Protein AF-A0AAD4DWZ6-F1 (afdb_monomer)

Structure (mmCIF, N/CA/C/O backbone):
data_AF-A0AAD4DWZ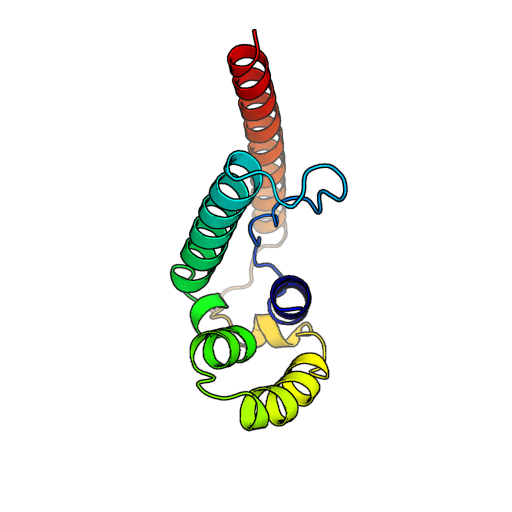6-F1
#
_entry.id   AF-A0AAD4DWZ6-F1
#
loop_
_atom_site.group_PDB
_atom_site.id
_atom_site.type_symbol
_atom_site.label_atom_id
_atom_site.label_alt_id
_atom_site.label_comp_id
_atom_site.label_asym_id
_atom_site.label_entity_id
_atom_site.label_seq_id
_atom_site.pdbx_PDB_ins_code
_atom_site.Cartn_x
_atom_site.Cartn_y
_atom_site.Cartn_z
_atom_site.occupancy
_atom_site.B_iso_or_equiv
_atom_site.auth_seq_id
_atom_site.auth_comp_id
_atom_site.auth_asym_id
_atom_site.auth_atom_id
_atom_site.pdbx_PDB_model_num
ATOM 1 N N . MET A 1 1 ? 2.838 2.661 11.974 1.00 81.06 1 MET A N 1
ATOM 2 C CA . MET A 1 1 ? 3.661 1.439 12.062 1.00 81.06 1 MET A CA 1
ATOM 3 C C . MET A 1 1 ? 3.597 0.730 10.720 1.00 81.06 1 MET A C 1
ATOM 5 O O . MET A 1 1 ? 4.400 1.101 9.884 1.00 81.06 1 MET A O 1
ATOM 9 N N . LEU A 1 2 ? 2.582 -0.104 10.443 1.00 87.50 2 LEU A N 1
ATOM 10 C CA . LEU A 1 2 ? 2.469 -0.851 9.177 1.00 87.50 2 LEU A CA 1
ATOM 11 C C . LEU A 1 2 ? 2.640 0.013 7.914 1.00 87.50 2 LEU A C 1
ATOM 13 O O . LEU A 1 2 ? 3.499 -0.283 7.097 1.00 87.50 2 LEU A O 1
ATOM 17 N N . HIS A 1 3 ? 1.870 1.101 7.778 1.00 89.50 3 HIS A N 1
ATOM 18 C CA . HIS A 1 3 ? 1.975 1.995 6.615 1.00 89.50 3 HIS A CA 1
ATOM 19 C C . HIS A 1 3 ? 3.390 2.549 6.432 1.00 89.50 3 HIS A C 1
ATOM 21 O O . HIS A 1 3 ? 3.949 2.455 5.352 1.00 89.50 3 HIS A O 1
ATOM 27 N N . THR A 1 4 ? 3.985 3.103 7.490 1.00 88.12 4 THR A N 1
ATOM 28 C CA . THR A 1 4 ? 5.339 3.674 7.448 1.00 88.12 4 THR A CA 1
ATOM 29 C C . THR A 1 4 ? 6.376 2.639 7.019 1.00 88.12 4 THR A C 1
ATOM 31 O O . THR A 1 4 ? 7.217 2.935 6.179 1.00 88.12 4 THR A O 1
ATOM 34 N N . SER A 1 5 ? 6.302 1.423 7.561 1.00 88.00 5 SER A N 1
ATOM 35 C CA . SER A 1 5 ? 7.210 0.335 7.192 1.00 88.00 5 SER A CA 1
ATOM 36 C C . SER A 1 5 ? 7.018 -0.102 5.749 1.00 88.00 5 SER A C 1
ATOM 38 O O . SER A 1 5 ? 7.993 -0.251 5.028 1.00 88.00 5 SER A O 1
ATOM 40 N N . LEU A 1 6 ? 5.770 -0.235 5.297 1.00 89.12 6 LEU A N 1
ATOM 41 C CA . LEU A 1 6 ? 5.471 -0.560 3.906 1.00 89.12 6 LEU A CA 1
ATOM 42 C C . LEU A 1 6 ? 6.008 0.497 2.940 1.00 89.12 6 LEU A C 1
ATOM 44 O O . LEU A 1 6 ? 6.611 0.135 1.937 1.00 89.12 6 LEU A O 1
ATOM 48 N N . THR A 1 7 ? 5.853 1.785 3.258 1.00 88.75 7 THR A N 1
ATOM 49 C CA . THR A 1 7 ? 6.415 2.875 2.445 1.00 88.75 7 THR A CA 1
ATOM 50 C C . THR A 1 7 ? 7.940 2.780 2.335 1.00 88.75 7 THR A C 1
ATOM 52 O O . THR A 1 7 ? 8.486 3.075 1.279 1.00 88.75 7 THR A O 1
ATOM 55 N N . ARG A 1 8 ? 8.629 2.347 3.399 1.00 87.44 8 ARG A N 1
ATOM 56 C CA . ARG A 1 8 ? 10.095 2.187 3.417 1.00 87.44 8 ARG A CA 1
ATOM 57 C C . ARG A 1 8 ? 10.572 0.932 2.683 1.00 87.44 8 ARG A C 1
ATOM 59 O O . ARG A 1 8 ? 11.617 0.955 2.042 1.00 87.44 8 ARG A O 1
ATOM 66 N N . CYS A 1 9 ? 9.832 -0.169 2.791 1.00 85.69 9 CYS A N 1
ATOM 67 C CA . CYS A 1 9 ? 10.240 -1.468 2.250 1.00 85.69 9 CYS A CA 1
ATOM 68 C C . CYS A 1 9 ? 9.811 -1.700 0.794 1.00 85.69 9 CYS A C 1
ATOM 70 O O . CYS A 1 9 ? 10.281 -2.652 0.180 1.00 85.69 9 CYS A O 1
ATOM 72 N N . LEU A 1 10 ? 8.906 -0.885 0.248 1.00 86.44 10 LEU A N 1
ATOM 73 C CA . LEU A 1 10 ? 8.338 -1.082 -1.087 1.00 86.44 10 LEU A CA 1
ATOM 74 C C . LEU A 1 10 ? 8.385 0.213 -1.919 1.00 86.44 10 LEU A C 1
ATOM 76 O O . LEU A 1 10 ? 7.335 0.800 -2.212 1.00 86.44 10 LEU A O 1
ATOM 80 N N . PRO A 1 11 ? 9.585 0.689 -2.298 1.00 83.44 11 PRO A N 1
ATOM 81 C CA . PRO A 1 11 ? 9.725 1.883 -3.118 1.00 83.44 11 PRO A CA 1
ATOM 82 C C . PRO A 1 11 ? 9.030 1.686 -4.471 1.00 83.44 11 PRO A C 1
ATOM 84 O O . PRO A 1 11 ? 9.123 0.633 -5.099 1.00 83.44 11 PRO A O 1
ATOM 87 N N . GLY A 1 12 ? 8.305 2.711 -4.918 1.00 82.75 12 GLY A N 1
ATOM 88 C CA . GLY A 1 12 ? 7.559 2.682 -6.182 1.00 82.75 12 GLY A CA 1
ATOM 89 C C . GLY A 1 12 ? 6.151 2.079 -6.103 1.00 82.75 12 GLY A C 1
ATOM 90 O O . GLY A 1 12 ? 5.411 2.171 -7.079 1.00 82.75 12 GLY A O 1
ATOM 91 N N . ILE A 1 13 ? 5.730 1.526 -4.958 1.00 86.69 13 ILE A N 1
ATOM 92 C CA . ILE A 1 13 ? 4.335 1.106 -4.751 1.00 86.69 13 ILE A CA 1
ATOM 93 C C . ILE A 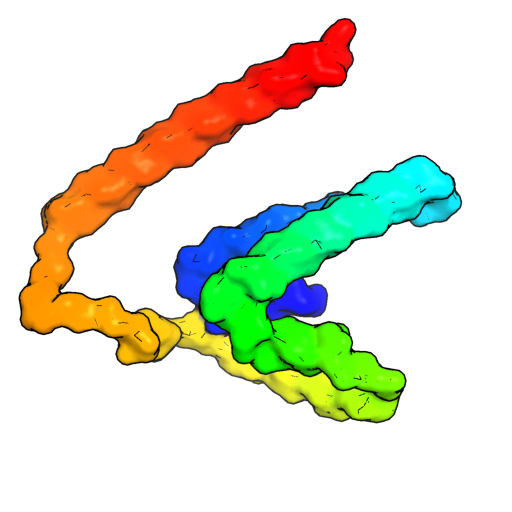1 13 ? 3.525 2.263 -4.161 1.00 86.69 13 ILE A C 1
ATOM 95 O O . ILE A 1 13 ? 3.785 2.731 -3.052 1.00 86.69 13 ILE A O 1
ATOM 99 N N . ALA A 1 14 ? 2.490 2.697 -4.883 1.00 87.31 14 ALA A N 1
ATOM 100 C CA . ALA A 1 14 ? 1.538 3.688 -4.392 1.00 87.31 14 ALA A CA 1
ATOM 101 C C . ALA A 1 14 ? 0.585 3.057 -3.361 1.00 87.31 14 ALA A C 1
ATOM 103 O O . ALA A 1 14 ? -0.356 2.341 -3.712 1.00 87.31 14 ALA A O 1
ATOM 104 N N . LEU A 1 15 ? 0.828 3.318 -2.075 1.00 88.06 15 LEU A N 1
ATOM 105 C CA . LEU A 1 15 ? -0.048 2.865 -0.993 1.00 88.06 15 LEU A CA 1
ATOM 106 C C . LEU A 1 15 ? -1.271 3.788 -0.844 1.00 88.06 15 LEU A C 1
ATOM 108 O O . LEU A 1 15 ? -1.142 5.007 -0.979 1.00 88.06 15 LEU A O 1
ATOM 112 N N . PRO A 1 16 ? -2.459 3.239 -0.531 1.00 88.00 16 PRO A N 1
ATOM 113 C CA . PRO A 1 16 ? -3.631 4.055 -0.232 1.00 88.00 16 PRO A CA 1
ATOM 114 C C . PRO A 1 16 ? -3.408 4.900 1.035 1.00 88.00 16 PRO A C 1
ATOM 116 O O . PRO A 1 16 ? -2.755 4.436 1.971 1.00 88.00 16 PRO A O 1
ATOM 119 N N . PRO A 1 17 ? -3.977 6.114 1.121 1.00 86.19 17 PRO A N 1
ATOM 120 C CA . PRO A 1 17 ? -3.825 6.956 2.301 1.00 86.19 17 PRO A CA 1
ATOM 121 C C . PRO A 1 17 ? -4.533 6.342 3.514 1.00 86.19 17 PRO A C 1
ATOM 123 O O . PRO A 1 17 ? -5.632 5.790 3.407 1.00 86.19 17 PRO A O 1
ATOM 126 N N . LEU A 1 18 ? -3.921 6.470 4.692 1.00 86.19 18 LEU A N 1
ATOM 127 C CA . LEU A 1 18 ? -4.579 6.112 5.946 1.00 86.19 18 LEU A CA 1
ATOM 128 C C . LEU A 1 18 ? -5.663 7.139 6.312 1.00 86.19 18 LEU A C 1
ATOM 130 O O . LEU A 1 18 ? -5.478 8.332 6.070 1.00 86.19 18 LEU A O 1
ATOM 134 N N . PRO A 1 19 ? -6.769 6.710 6.951 1.00 82.88 19 PRO A N 1
ATOM 135 C CA . PRO A 1 19 ? -7.754 7.637 7.492 1.00 82.88 19 PRO A CA 1
ATOM 136 C C . PRO A 1 19 ? -7.125 8.561 8.542 1.00 82.88 19 PRO A C 1
ATOM 138 O O . PRO A 1 19 ? -6.265 8.141 9.324 1.00 82.88 19 PRO A O 1
ATOM 141 N N . GLU A 1 20 ? -7.585 9.811 8.573 1.00 78.75 20 GLU A N 1
ATOM 142 C CA . GLU A 1 20 ? -7.061 10.839 9.468 1.00 78.75 20 GLU A CA 1
ATOM 143 C C . GLU A 1 20 ? -7.205 10.481 10.951 1.00 78.75 20 GLU A C 1
ATOM 145 O O . GLU A 1 20 ? -8.124 9.781 11.393 1.00 78.75 20 GLU A O 1
ATOM 150 N N . LYS A 1 21 ? -6.266 10.998 11.747 1.00 79.56 21 LYS A N 1
ATOM 151 C CA . LYS A 1 21 ? -6.338 10.925 13.204 1.00 79.56 21 LYS A CA 1
ATOM 152 C C . LYS A 1 21 ? -7.273 12.022 13.699 1.00 79.56 21 LYS A C 1
ATOM 154 O O . LYS A 1 21 ? -6.895 13.187 13.720 1.00 79.56 21 LYS A O 1
ATOM 159 N N . GLN A 1 22 ? -8.458 11.639 14.157 1.00 77.81 22 GLN A N 1
ATOM 160 C CA . GLN A 1 22 ? -9.384 12.560 14.807 1.00 77.81 22 GLN A CA 1
ATOM 161 C C . GLN A 1 22 ? -9.274 12.443 16.332 1.00 77.81 22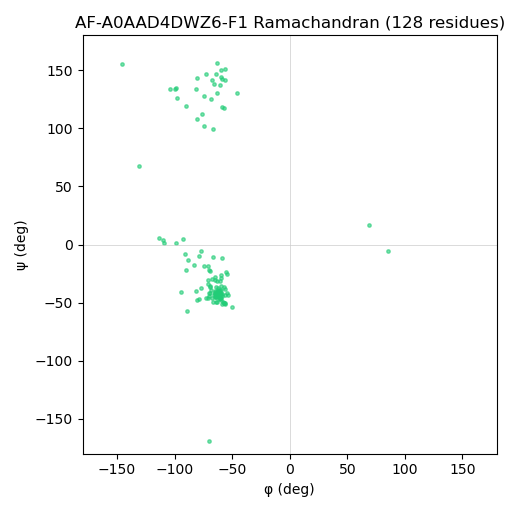 GLN A C 1
ATOM 163 O O . GLN A 1 22 ? -9.370 11.347 16.888 1.00 77.81 22 GLN A O 1
ATOM 168 N N . TYR A 1 23 ? -9.052 13.574 17.007 1.00 72.25 23 TYR A N 1
ATOM 169 C CA . TYR A 1 23 ? -8.913 13.631 18.468 1.00 72.25 23 TYR A CA 1
ATOM 170 C C . TYR A 1 23 ? -10.238 13.963 19.168 1.00 72.25 23 TYR A C 1
ATOM 172 O O . TYR A 1 23 ? -10.572 13.338 20.174 1.00 72.25 23 TYR A O 1
ATOM 180 N N . ALA A 1 24 ? -11.023 14.888 18.611 1.00 75.62 24 ALA A N 1
ATOM 181 C CA . ALA A 1 24 ? -12.358 15.228 19.100 1.00 75.62 24 ALA A CA 1
ATOM 182 C C . ALA A 1 24 ? -13.406 14.223 18.589 1.00 75.62 24 ALA A C 1
ATOM 184 O O . ALA A 1 24 ? -13.413 13.883 17.409 1.00 75.62 24 ALA A O 1
ATOM 185 N N . GLY A 1 25 ? -14.292 13.731 19.461 1.00 78.19 25 GLY A N 1
ATOM 186 C CA . GLY A 1 25 ? -15.346 12.784 19.063 1.00 78.19 25 GLY A CA 1
ATOM 187 C C . GLY A 1 25 ? -14.846 11.388 18.663 1.00 78.19 25 GLY A C 1
ATOM 188 O O . GLY A 1 25 ? -15.598 10.626 18.074 1.00 78.19 25 GLY A O 1
ATOM 189 N N . ARG A 1 26 ? -13.604 11.012 19.012 1.00 81.56 26 ARG A N 1
ATOM 190 C CA . ARG A 1 26 ? -12.963 9.733 18.620 1.00 81.56 26 ARG A CA 1
ATOM 191 C C . ARG A 1 26 ? -13.691 8.453 19.062 1.00 81.56 26 ARG A C 1
ATOM 193 O O . ARG A 1 26 ? -13.302 7.365 18.650 1.00 81.56 26 ARG A O 1
ATOM 200 N N . PHE A 1 27 ? -14.680 8.591 19.941 1.00 85.50 27 PHE A N 1
ATOM 201 C CA . PHE A 1 27 ? -15.502 7.506 20.471 1.00 85.50 27 PHE A CA 1
ATOM 202 C C . PHE A 1 27 ? -16.946 7.547 19.954 1.00 85.50 27 PHE A C 1
ATOM 204 O O . PHE A 1 27 ? -17.757 6.744 20.405 1.00 85.50 27 PHE A O 1
ATOM 211 N N . SER A 1 28 ? -17.300 8.468 19.046 1.00 90.12 28 SER A N 1
ATOM 212 C CA . SER A 1 28 ? -18.624 8.426 18.425 1.00 90.12 28 SER A CA 1
ATOM 213 C C . SER A 1 28 ? -18.742 7.172 17.559 1.00 90.12 28 SER A C 1
ATOM 215 O O . SER A 1 28 ? -17.796 6.801 16.858 1.00 90.12 28 SER A O 1
ATOM 217 N N . ALA A 1 29 ? -19.899 6.511 17.623 1.00 89.56 29 ALA A N 1
ATOM 218 C CA . ALA A 1 29 ? -20.145 5.283 16.871 1.00 89.56 29 ALA A CA 1
ATOM 219 C C . ALA A 1 29 ? -19.926 5.501 15.364 1.00 89.56 29 ALA A C 1
ATOM 221 O O . ALA A 1 29 ? -19.217 4.722 14.731 1.00 89.56 29 ALA A O 1
ATOM 222 N N . ASP A 1 30 ? -20.420 6.622 14.832 1.00 88.38 30 ASP A N 1
ATOM 223 C CA . ASP A 1 30 ? -20.268 6.988 13.421 1.00 88.38 30 ASP A CA 1
ATOM 224 C C . ASP A 1 30 ? -18.799 7.137 13.010 1.00 88.38 30 ASP A C 1
ATOM 226 O O . ASP A 1 30 ? -18.390 6.655 11.954 1.00 88.38 30 ASP A O 1
ATOM 230 N N . PHE A 1 31 ? -17.972 7.765 13.855 1.00 88.25 31 PHE A N 1
ATOM 231 C CA . PHE A 1 31 ? -16.545 7.910 13.572 1.00 88.25 31 PHE A CA 1
ATOM 232 C C . PHE A 1 31 ? -15.830 6.561 13.607 1.00 88.25 31 PHE A C 1
ATOM 234 O O . PHE A 1 31 ? -15.028 6.261 12.718 1.00 88.25 31 PHE A O 1
ATOM 241 N N . VAL A 1 32 ? -16.099 5.754 14.636 1.00 90.31 32 VAL A N 1
ATOM 242 C CA . VAL A 1 32 ? -15.476 4.437 14.799 1.00 90.31 32 VAL A CA 1
ATOM 243 C C . VAL A 1 32 ? -15.819 3.544 13.610 1.00 90.31 32 VAL A C 1
ATOM 245 O O . VAL A 1 32 ? -14.909 2.951 13.030 1.00 90.31 32 VAL A O 1
ATOM 248 N N . GLU A 1 33 ? -17.083 3.510 13.190 1.00 92.19 33 GLU A N 1
ATOM 249 C CA . GLU A 1 33 ? -17.530 2.676 12.075 1.00 92.19 33 GLU A CA 1
ATOM 250 C C . GLU A 1 33 ? -16.996 3.178 10.726 1.00 92.19 33 GLU A C 1
ATOM 252 O O . GLU A 1 33 ? -16.435 2.401 9.948 1.00 92.19 33 GLU A O 1
ATOM 257 N N . ALA A 1 34 ? -17.034 4.491 10.472 1.00 89.69 34 ALA A N 1
ATOM 258 C CA . ALA A 1 34 ? -16.438 5.069 9.267 1.00 89.69 34 ALA A CA 1
ATOM 259 C C . ALA A 1 34 ? -14.926 4.796 9.190 1.00 89.69 34 ALA A C 1
ATOM 261 O O . ALA A 1 34 ? -14.379 4.507 8.119 1.00 89.69 34 ALA A O 1
ATOM 262 N N . ARG A 1 35 ? -14.225 4.863 10.329 1.00 91.38 35 ARG A N 1
ATOM 263 C CA . ARG A 1 35 ? -12.797 4.546 10.407 1.00 91.38 35 ARG A CA 1
ATOM 264 C C . ARG A 1 35 ? -12.539 3.058 10.196 1.00 91.38 35 ARG A C 1
ATOM 266 O O . ARG A 1 35 ? -11.600 2.730 9.472 1.00 91.38 35 ARG A O 1
ATOM 273 N N . ARG A 1 36 ? -13.360 2.174 10.771 1.00 93.19 36 ARG A N 1
ATOM 274 C CA . ARG A 1 36 ? -13.290 0.720 10.570 1.00 93.19 36 ARG A CA 1
ATOM 275 C C . ARG A 1 36 ? -13.405 0.378 9.085 1.00 93.19 36 ARG A C 1
ATOM 277 O O . ARG A 1 36 ? -12.510 -0.279 8.562 1.00 93.19 36 ARG A O 1
ATOM 284 N N . GLY A 1 37 ? -14.413 0.909 8.390 1.00 93.06 37 GLY A N 1
ATOM 285 C CA . GLY A 1 37 ? -14.603 0.678 6.953 1.00 93.06 37 GLY A CA 1
ATOM 286 C C . GLY A 1 37 ? -13.441 1.193 6.091 1.00 93.06 37 GLY A C 1
ATOM 287 O O . GLY A 1 37 ? -12.986 0.511 5.172 1.00 93.06 37 GLY A O 1
ATOM 288 N N . LYS A 1 38 ? -12.882 2.370 6.412 1.00 92.06 38 LYS A N 1
ATOM 289 C CA . LYS A 1 38 ? -11.686 2.893 5.720 1.00 92.06 38 LYS A CA 1
ATOM 290 C C . LYS A 1 38 ? -10.451 2.015 5.954 1.00 92.06 38 LYS A C 1
ATOM 292 O O . LYS A 1 38 ? -9.691 1.781 5.016 1.00 92.06 38 LYS A O 1
ATOM 297 N N . LEU A 1 39 ? -10.247 1.523 7.179 1.00 93.25 39 LEU A N 1
ATOM 298 C CA . LEU A 1 39 ? -9.139 0.619 7.513 1.00 93.25 39 LEU A CA 1
ATOM 299 C C . LEU A 1 39 ? -9.297 -0.756 6.854 1.00 93.25 39 LEU A C 1
ATOM 301 O O . LEU A 1 39 ? -8.319 -1.304 6.353 1.00 93.25 39 LEU A O 1
ATOM 305 N N . GLU A 1 40 ? -10.519 -1.282 6.799 1.00 94.12 40 GLU A N 1
ATOM 306 C CA . GLU A 1 40 ? -10.840 -2.523 6.093 1.00 94.12 40 GLU A CA 1
ATOM 307 C C . GLU A 1 40 ? -10.506 -2.401 4.603 1.00 94.12 40 GLU A C 1
ATOM 309 O O . GLU A 1 40 ? -9.783 -3.234 4.055 1.00 94.12 40 GLU A O 1
ATOM 314 N N . ARG A 1 41 ? -10.925 -1.303 3.960 1.00 93.19 41 ARG A N 1
ATOM 315 C CA . ARG A 1 41 ? -10.564 -1.016 2.566 1.00 93.19 41 ARG A CA 1
ATOM 316 C C . ARG A 1 41 ? -9.051 -0.884 2.377 1.00 93.19 41 ARG A C 1
ATOM 318 O O . ARG A 1 41 ? -8.521 -1.403 1.400 1.00 93.19 41 ARG A O 1
ATOM 325 N N . TYR A 1 42 ? -8.359 -0.215 3.299 1.00 94.06 42 TYR A N 1
ATOM 326 C CA . TYR A 1 42 ? -6.902 -0.057 3.268 1.00 94.06 42 TYR A CA 1
ATOM 327 C C . TYR A 1 42 ? -6.179 -1.413 3.289 1.00 94.06 42 TYR A C 1
ATOM 329 O O . TYR A 1 42 ? -5.364 -1.686 2.406 1.00 94.06 42 TYR A O 1
ATOM 337 N N . ILE A 1 43 ? -6.515 -2.289 4.244 1.00 94.06 43 ILE A N 1
ATOM 338 C CA . ILE A 1 43 ? -5.948 -3.643 4.312 1.00 94.06 43 ILE A CA 1
ATOM 339 C C . ILE A 1 43 ? -6.333 -4.448 3.068 1.00 94.06 43 ILE A C 1
ATOM 341 O O . ILE A 1 43 ? -5.468 -5.086 2.473 1.00 94.06 43 ILE A O 1
ATOM 345 N N . GLY A 1 44 ? -7.587 -4.349 2.617 1.00 94.56 44 GLY A N 1
ATOM 346 C CA . GLY A 1 44 ? -8.074 -4.984 1.392 1.00 94.56 44 GLY A CA 1
ATOM 347 C C . GLY A 1 44 ? -7.250 -4.623 0.151 1.00 94.56 44 GLY A C 1
ATOM 348 O O . GLY A 1 44 ? -6.928 -5.500 -0.650 1.00 94.56 44 GLY A O 1
ATOM 349 N N . CYS A 1 45 ? -6.853 -3.357 0.002 1.00 93.88 45 CYS A N 1
ATOM 350 C CA . CYS A 1 45 ? -5.959 -2.922 -1.073 1.00 93.88 45 CYS A CA 1
ATOM 351 C C . CYS A 1 45 ? -4.560 -3.548 -0.956 1.00 93.88 45 CYS A C 1
ATOM 353 O O . CYS A 1 45 ? -4.013 -3.997 -1.961 1.00 93.88 45 CYS A O 1
ATOM 355 N N . ILE A 1 46 ? -3.991 -3.613 0.254 1.00 94.25 46 ILE A N 1
ATOM 356 C CA . ILE A 1 46 ? -2.651 -4.181 0.480 1.00 94.25 46 ILE A CA 1
ATOM 357 C C . ILE A 1 46 ? -2.620 -5.671 0.147 1.00 94.25 46 ILE A C 1
ATOM 359 O O . ILE A 1 46 ? -1.751 -6.110 -0.602 1.00 94.25 46 ILE A O 1
ATOM 363 N N . VAL A 1 47 ? -3.569 -6.452 0.668 1.00 94.88 47 VAL A N 1
ATOM 364 C CA . VAL A 1 47 ? -3.564 -7.917 0.499 1.00 94.88 47 VAL A CA 1
ATOM 365 C C . VAL A 1 47 ? -3.875 -8.355 -0.935 1.00 94.88 47 VAL A C 1
ATOM 367 O O . VAL A 1 47 ? -3.504 -9.454 -1.341 1.00 94.88 47 VAL A O 1
ATOM 370 N N . ARG A 1 48 ? -4.530 -7.496 -1.727 1.00 94.50 48 ARG A N 1
ATOM 371 C CA . ARG A 1 48 ? -4.778 -7.721 -3.160 1.00 94.50 48 ARG A CA 1
ATOM 372 C C . ARG A 1 48 ? -3.593 -7.335 -4.046 1.00 94.50 48 ARG A C 1
ATOM 374 O O . ARG A 1 48 ? -3.543 -7.764 -5.195 1.00 94.50 48 ARG A O 1
ATOM 381 N N . HIS A 1 49 ? -2.652 -6.539 -3.543 1.00 93.69 49 HIS A N 1
ATOM 382 C CA . HIS A 1 49 ? -1.496 -6.109 -4.318 1.00 93.69 49 HIS A CA 1
ATOM 383 C C . HIS A 1 49 ? -0.487 -7.266 -4.465 1.00 93.69 49 HIS A C 1
ATOM 385 O O . HIS A 1 49 ? -0.058 -7.819 -3.452 1.00 93.69 49 HIS A O 1
ATOM 391 N N . PRO A 1 50 ? -0.032 -7.613 -5.687 1.00 91.06 50 PRO A N 1
ATOM 392 C CA . PRO A 1 50 ? 0.774 -8.813 -5.936 1.00 91.06 50 PRO A CA 1
ATOM 393 C C . PRO A 1 50 ? 2.132 -8.811 -5.226 1.00 91.06 50 PRO A C 1
ATOM 395 O O . PRO A 1 50 ? 2.595 -9.870 -4.830 1.00 91.06 50 PRO A O 1
ATOM 398 N N . VAL A 1 51 ? 2.747 -7.640 -5.030 1.00 89.75 51 VAL A N 1
ATOM 399 C CA . VAL A 1 51 ? 4.013 -7.498 -4.282 1.00 89.75 51 VAL A CA 1
ATOM 400 C C . VAL A 1 51 ? 3.778 -7.273 -2.780 1.00 89.75 51 VAL A C 1
ATOM 402 O O . VAL A 1 51 ? 4.234 -8.065 -1.962 1.00 89.75 51 VAL A O 1
ATOM 405 N N . ALA A 1 52 ? 3.024 -6.231 -2.396 1.00 91.69 52 ALA A N 1
ATOM 406 C CA . ALA A 1 52 ? 2.852 -5.852 -0.990 1.00 91.69 52 ALA A CA 1
ATOM 407 C C . ALA A 1 52 ? 2.235 -6.941 -0.093 1.00 91.69 52 ALA A C 1
ATOM 409 O O . ALA A 1 52 ? 2.565 -6.992 1.090 1.00 91.69 52 ALA A O 1
ATOM 410 N N . ARG A 1 53 ? 1.397 -7.841 -0.631 1.00 93.06 53 ARG A N 1
ATOM 411 C CA . ARG A 1 53 ? 0.812 -8.957 0.136 1.00 93.06 53 ARG A CA 1
ATOM 412 C C . ARG A 1 53 ? 1.846 -9.907 0.750 1.00 93.06 53 ARG A C 1
ATOM 414 O O . ARG A 1 53 ? 1.532 -10.572 1.729 1.00 93.06 53 ARG A O 1
ATOM 421 N N . TYR A 1 54 ? 3.038 -9.996 0.158 1.00 90.94 54 TYR A N 1
ATOM 422 C CA . TYR A 1 54 ? 4.111 -10.888 0.604 1.00 90.94 54 TYR A CA 1
ATOM 423 C C . TYR A 1 54 ? 5.156 -10.172 1.462 1.00 90.94 54 TYR A C 1
ATOM 425 O O . TYR A 1 54 ? 6.130 -10.794 1.875 1.00 90.94 54 TYR A O 1
ATOM 433 N N . ALA A 1 55 ? 4.985 -8.873 1.729 1.00 90.19 55 ALA A N 1
ATOM 434 C CA . ALA A 1 55 ? 5.890 -8.155 2.610 1.00 90.19 55 ALA A CA 1
ATOM 435 C C . ALA A 1 55 ? 5.821 -8.753 4.021 1.00 90.19 55 ALA A C 1
ATOM 437 O O . ALA A 1 55 ? 4.733 -8.890 4.583 1.00 90.19 55 ALA A O 1
ATOM 438 N N . GLU A 1 56 ? 6.979 -9.047 4.612 1.00 90.19 56 GLU A N 1
ATOM 439 C CA . GLU A 1 56 ? 7.074 -9.711 5.918 1.00 90.19 56 GLU A CA 1
ATOM 440 C C . GLU A 1 56 ? 6.317 -8.941 7.012 1.00 90.19 56 GLU A C 1
ATOM 442 O O . GLU A 1 56 ? 5.584 -9.513 7.816 1.00 90.19 56 GLU A O 1
ATOM 447 N N . VAL A 1 57 ? 6.378 -7.605 6.971 1.00 90.50 57 VAL A N 1
ATOM 448 C CA . VAL A 1 57 ? 5.616 -6.744 7.883 1.00 90.50 57 VAL A CA 1
ATOM 449 C C . VAL A 1 57 ? 4.097 -6.936 7.766 1.00 90.50 57 VAL A C 1
ATOM 451 O O . VAL A 1 57 ? 3.403 -6.793 8.764 1.00 90.50 57 VAL A O 1
ATOM 454 N N . VAL A 1 58 ? 3.563 -7.278 6.587 1.00 92.44 58 VAL A N 1
ATOM 455 C CA . VAL A 1 58 ? 2.126 -7.544 6.375 1.00 92.44 58 VAL A CA 1
ATOM 456 C C . VAL A 1 58 ? 1.766 -8.932 6.869 1.00 92.44 58 VAL A C 1
ATOM 458 O O . VAL A 1 58 ? 0.786 -9.080 7.596 1.00 92.44 58 VAL A O 1
ATOM 461 N N . THR A 1 59 ? 2.559 -9.941 6.509 1.00 92.81 59 THR A N 1
ATOM 462 C CA . THR A 1 59 ? 2.301 -11.325 6.919 1.00 92.81 59 THR A CA 1
ATOM 463 C C . THR A 1 59 ? 2.388 -11.471 8.433 1.00 92.81 59 THR A C 1
ATOM 465 O O . THR A 1 59 ? 1.501 -12.066 9.035 1.00 92.81 59 THR A O 1
ATOM 468 N N . SER A 1 60 ? 3.382 -10.853 9.076 1.00 91.31 60 SER A N 1
ATOM 469 C CA . SER A 1 60 ? 3.486 -10.830 10.537 1.00 91.31 60 SER A CA 1
ATOM 470 C C . SER A 1 60 ? 2.397 -9.974 11.180 1.00 91.31 60 SER A C 1
ATOM 472 O O . SER A 1 60 ? 1.896 -10.346 12.234 1.00 91.31 60 SER A O 1
ATOM 474 N N . PHE A 1 61 ? 1.986 -8.860 10.561 1.00 91.50 61 PHE A N 1
ATOM 475 C CA . PHE A 1 61 ? 0.880 -8.044 11.076 1.00 91.50 61 PHE A CA 1
ATOM 476 C C . PHE A 1 61 ? -0.449 -8.794 11.120 1.00 91.50 61 PHE A C 1
ATOM 478 O O . PHE A 1 61 ? -1.208 -8.622 12.068 1.00 91.50 61 PHE A O 1
ATOM 485 N N . LEU A 1 62 ? -0.727 -9.613 10.107 1.00 91.94 62 LEU A N 1
ATOM 486 C CA . LEU A 1 62 ? -1.981 -10.357 10.000 1.00 91.94 62 LEU A CA 1
ATOM 487 C C . LEU A 1 62 ? -1.935 -11.740 10.665 1.00 91.94 62 LEU A C 1
ATOM 489 O O . LEU A 1 62 ? -2.994 -12.280 10.960 1.00 91.94 62 LEU A O 1
ATOM 493 N N . GLY A 1 63 ? -0.745 -12.313 10.866 1.00 90.06 63 GLY A N 1
ATOM 494 C CA . GLY A 1 63 ? -0.561 -13.674 11.384 1.00 90.06 63 GLY A CA 1
ATOM 495 C C . GLY A 1 63 ? -0.010 -13.777 12.810 1.00 90.06 63 GLY A C 1
ATOM 496 O O . GLY A 1 63 ? 0.245 -14.884 13.268 1.00 90.06 63 GLY A O 1
ATOM 497 N N . CYS A 1 64 ? 0.243 -12.665 13.511 1.00 89.25 64 CYS A N 1
ATOM 498 C CA . CYS A 1 64 ? 0.621 -12.728 14.926 1.00 89.25 64 CYS A CA 1
ATOM 499 C C . CYS A 1 64 ? -0.610 -13.009 15.796 1.00 89.25 64 CYS A C 1
ATOM 501 O O . CYS A 1 64 ? -1.453 -12.133 15.974 1.00 89.25 64 CYS A O 1
ATOM 503 N N . ASP A 1 65 ? -0.649 -14.192 16.407 1.00 89.50 65 ASP A N 1
ATOM 504 C CA . ASP A 1 65 ? -1.765 -14.624 17.260 1.00 89.50 65 ASP A CA 1
ATOM 505 C C . ASP A 1 65 ? -1.588 -14.262 18.746 1.00 89.50 65 ASP A C 1
ATOM 507 O O . ASP A 1 65 ? -2.501 -14.457 19.549 1.00 89.50 65 ASP A O 1
ATOM 511 N N . ASN A 1 66 ? -0.415 -13.756 19.152 1.00 91.00 66 ASN A N 1
ATOM 512 C CA . ASN A 1 66 ? -0.152 -13.391 20.543 1.00 91.00 66 ASN A CA 1
ATOM 513 C C . ASN A 1 66 ? 0.765 -12.164 20.708 1.00 91.00 66 ASN A C 1
ATOM 515 O O . ASN A 1 66 ? 1.610 -11.841 19.870 1.00 91.00 66 ASN A O 1
ATOM 519 N N . ASP A 1 67 ? 0.616 -11.509 21.861 1.00 90.38 67 ASP A N 1
ATOM 520 C CA . ASP A 1 67 ? 1.354 -10.303 22.245 1.00 90.38 67 ASP A CA 1
ATOM 521 C C . ASP A 1 67 ? 2.866 -10.519 22.413 1.00 90.38 67 ASP A C 1
ATOM 523 O O . ASP A 1 67 ? 3.646 -9.581 22.225 1.00 90.38 67 ASP A O 1
ATOM 527 N N . ALA A 1 68 ? 3.296 -11.717 22.819 1.00 90.69 68 ALA A N 1
ATOM 528 C CA . ALA A 1 68 ? 4.702 -12.007 23.089 1.00 90.69 68 ALA A CA 1
ATOM 529 C C . ALA A 1 68 ? 5.514 -12.057 21.786 1.00 90.69 68 ALA A C 1
ATOM 531 O O . ALA A 1 68 ? 6.557 -11.406 21.680 1.00 90.69 68 ALA A O 1
ATOM 532 N N . ASP A 1 69 ? 4.998 -12.751 20.772 1.00 88.88 69 ASP A N 1
ATOM 533 C CA . ASP A 1 69 ? 5.580 -12.793 19.435 1.00 88.88 69 ASP A CA 1
ATOM 534 C C . ASP A 1 69 ? 5.532 -11.427 18.765 1.00 88.88 69 ASP A C 1
ATOM 536 O O . ASP A 1 69 ? 6.540 -10.991 18.212 1.00 88.88 69 ASP A O 1
ATOM 540 N N . TRP A 1 70 ? 4.423 -10.696 18.897 1.00 88.75 70 TRP A N 1
ATOM 541 C CA . TRP A 1 70 ? 4.317 -9.331 18.384 1.00 88.75 70 TRP A CA 1
ATOM 542 C C . TRP A 1 70 ? 5.416 -8.419 18.947 1.00 88.75 70 TRP A C 1
ATOM 544 O O . TRP A 1 70 ? 6.133 -7.758 18.191 1.00 88.75 70 TRP A O 1
ATOM 554 N N . LYS A 1 71 ? 5.604 -8.415 20.274 1.00 90.38 71 LYS A N 1
ATOM 555 C CA . LYS A 1 71 ? 6.628 -7.599 20.950 1.00 90.38 71 LYS A CA 1
ATOM 556 C C . LYS A 1 71 ? 8.054 -8.006 20.580 1.00 90.38 71 LYS A C 1
ATOM 558 O O . LYS A 1 71 ? 8.941 -7.158 20.617 1.00 90.38 71 LYS A O 1
ATOM 563 N N . ARG A 1 72 ? 8.279 -9.271 20.215 1.00 89.69 72 ARG A N 1
ATOM 564 C CA . ARG A 1 72 ? 9.582 -9.781 19.768 1.00 89.69 72 ARG A CA 1
ATOM 565 C C . ARG A 1 72 ? 9.867 -9.449 18.301 1.00 89.69 72 ARG A C 1
ATOM 567 O O . ARG A 1 72 ? 10.962 -8.986 17.993 1.00 89.69 72 ARG A O 1
ATOM 574 N N . LEU A 1 73 ? 8.903 -9.691 17.414 1.00 88.62 73 LEU A N 1
ATOM 575 C CA . LEU A 1 73 ? 9.061 -9.608 15.959 1.00 88.62 73 LEU A CA 1
ATOM 576 C C . LEU A 1 73 ? 8.956 -8.177 15.436 1.00 88.62 73 LEU A C 1
ATOM 578 O O . LEU A 1 73 ? 9.730 -7.779 14.568 1.00 88.62 73 LEU A O 1
ATOM 582 N N . MET A 1 74 ? 8.031 -7.372 15.966 1.00 87.62 74 MET A N 1
ATOM 583 C CA . MET A 1 74 ? 7.800 -6.032 15.427 1.00 87.62 74 MET A CA 1
ATOM 584 C C . MET A 1 74 ? 9.013 -5.112 15.503 1.00 87.62 74 MET A C 1
ATOM 586 O O . MET A 1 74 ? 9.321 -4.499 14.485 1.00 87.62 74 MET A O 1
ATOM 590 N N . PRO A 1 75 ? 9.745 -5.001 16.627 1.00 89.06 75 PRO A N 1
ATOM 591 C CA . PRO A 1 75 ? 10.934 -4.154 16.662 1.00 89.06 75 PRO A CA 1
ATOM 592 C C . PRO A 1 75 ? 11.961 -4.543 15.591 1.00 89.06 75 PRO A C 1
ATOM 594 O O . PRO A 1 75 ? 12.559 -3.662 14.980 1.00 89.06 75 PRO A O 1
ATOM 597 N N . GLN A 1 76 ? 12.110 -5.843 15.316 1.00 87.94 76 GLN A N 1
ATOM 598 C CA . GLN A 1 76 ? 13.035 -6.359 14.303 1.00 87.94 76 GLN A CA 1
ATOM 599 C C . GLN A 1 76 ? 12.590 -5.948 12.896 1.00 87.94 76 GLN A C 1
ATOM 601 O O . GLN A 1 76 ? 13.364 -5.347 12.158 1.00 87.94 76 GLN A O 1
ATOM 606 N N . LEU A 1 77 ? 11.314 -6.164 12.564 1.00 85.75 77 LEU A N 1
ATOM 607 C CA . LEU A 1 77 ? 10.744 -5.798 11.263 1.00 85.75 77 LEU A CA 1
ATOM 608 C C . LEU A 1 77 ? 10.750 -4.286 11.018 1.00 85.75 77 LEU A C 1
ATOM 610 O O . LEU A 1 77 ? 10.978 -3.829 9.902 1.00 85.75 77 LEU A O 1
ATOM 614 N N . LEU A 1 78 ? 10.515 -3.487 12.061 1.00 84.06 78 LEU A N 1
ATOM 615 C CA . LEU A 1 78 ? 10.572 -2.027 11.982 1.00 84.06 78 LEU A CA 1
ATOM 616 C C . LEU A 1 78 ? 12.010 -1.507 11.826 1.00 84.06 78 LEU A C 1
ATOM 618 O O . LEU A 1 78 ? 12.207 -0.466 11.195 1.00 84.06 78 LEU A O 1
ATOM 622 N N . SER A 1 79 ? 12.993 -2.226 12.377 1.00 85.44 79 SER A N 1
ATOM 623 C CA . SER A 1 79 ? 14.422 -1.905 12.284 1.00 85.44 79 SER A CA 1
ATOM 624 C C . SER A 1 79 ? 15.043 -2.272 10.934 1.00 85.44 79 SER A C 1
ATOM 626 O O . SER A 1 79 ? 16.210 -1.946 10.706 1.00 85.44 79 SER A O 1
ATOM 628 N N . MET A 1 80 ? 14.302 -2.936 10.043 1.00 79.25 80 MET A N 1
ATOM 629 C CA . MET A 1 80 ? 14.808 -3.287 8.720 1.00 79.25 80 MET A CA 1
ATOM 630 C C . MET A 1 80 ? 15.225 -2.030 7.93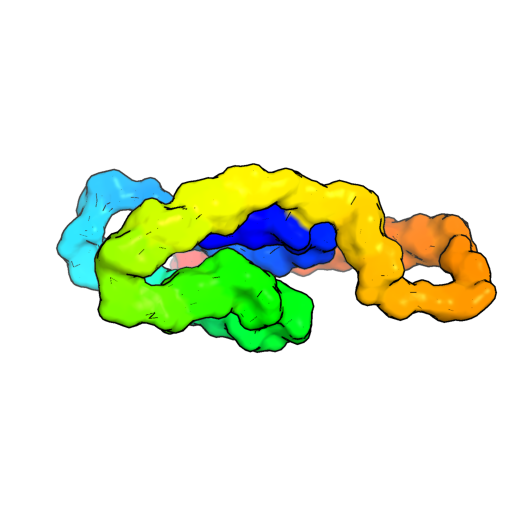8 1.00 79.25 80 MET A C 1
ATOM 632 O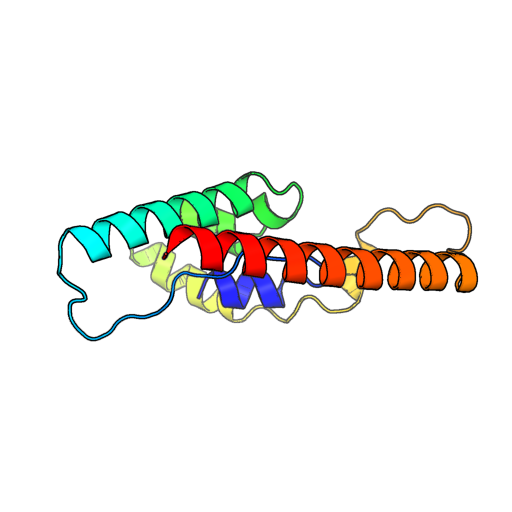 O . MET A 1 80 ? 14.569 -0.979 8.047 1.00 79.25 80 MET A O 1
ATOM 636 N N . PRO A 1 81 ? 16.324 -2.114 7.165 1.00 79.12 81 PRO A N 1
ATOM 637 C CA . PRO A 1 81 ? 16.762 -1.012 6.324 1.00 79.12 81 PRO A CA 1
ATOM 638 C C . PRO A 1 81 ? 15.704 -0.700 5.264 1.00 79.12 81 PRO A C 1
ATOM 640 O O . PRO A 1 81 ? 14.889 -1.553 4.902 1.00 79.12 81 PRO A O 1
ATOM 643 N N . ASP A 1 82 ? 15.720 0.538 4.772 1.00 82.12 82 ASP A N 1
ATOM 644 C CA . ASP A 1 82 ? 14.902 0.911 3.619 1.00 82.12 82 ASP A CA 1
ATOM 645 C C . ASP A 1 82 ? 15.245 -0.016 2.460 1.00 82.12 82 ASP A C 1
ATOM 647 O O . ASP A 1 82 ? 16.412 -0.368 2.252 1.00 82.12 82 ASP A O 1
ATOM 651 N N . ALA A 1 83 ? 14.231 -0.409 1.698 1.00 77.69 83 ALA A N 1
ATOM 652 C CA . ALA A 1 83 ? 14.479 -1.124 0.467 1.00 77.69 83 ALA A CA 1
ATOM 653 C C . ALA A 1 83 ? 15.178 -0.144 -0.481 1.00 77.69 83 ALA A C 1
ATOM 655 O O . ALA A 1 83 ? 14.573 0.767 -1.040 1.00 77.69 83 ALA A O 1
ATOM 656 N N . GLY A 1 84 ? 16.501 -0.272 -0.559 1.00 77.75 84 GLY A N 1
ATOM 657 C CA . GLY A 1 84 ? 17.335 0.552 -1.418 1.00 77.75 84 GLY A CA 1
ATOM 658 C C . GLY A 1 84 ? 17.114 0.225 -2.899 1.00 77.75 84 GLY A C 1
ATOM 659 O O . GLY A 1 84 ? 16.238 -0.567 -3.249 1.00 77.75 84 GLY A O 1
ATOM 660 N N . PRO A 1 85 ? 17.967 0.751 -3.792 1.00 78.69 85 PRO A N 1
ATOM 661 C CA . PRO A 1 85 ? 17.872 0.502 -5.234 1.00 78.69 85 PRO A CA 1
ATOM 662 C C . PRO A 1 85 ? 17.861 -0.988 -5.612 1.00 78.69 85 PRO A C 1
ATOM 664 O O . PRO A 1 85 ? 17.280 -1.363 -6.626 1.00 78.69 85 PRO A O 1
ATOM 667 N N . SER A 1 86 ? 18.436 -1.847 -4.758 1.00 78.94 86 SER A N 1
ATOM 668 C CA . SER A 1 86 ? 18.393 -3.310 -4.892 1.00 78.94 86 SER A CA 1
ATOM 669 C C . SER A 1 86 ? 16.974 -3.875 -4.994 1.00 78.94 86 SER A C 1
ATOM 671 O O . SER A 1 86 ? 16.805 -4.955 -5.548 1.00 78.94 86 SER A O 1
ATOM 673 N N . PHE A 1 87 ? 15.952 -3.169 -4.504 1.00 80.25 87 PHE A N 1
ATOM 674 C CA . PHE A 1 87 ? 14.557 -3.561 -4.697 1.00 80.25 87 PHE A CA 1
ATOM 675 C C . PHE A 1 87 ? 14.225 -3.775 -6.180 1.00 80.25 87 PHE A C 1
ATOM 677 O O . PHE A 1 87 ? 13.622 -4.782 -6.544 1.00 80.25 87 PHE A O 1
ATOM 684 N N . PHE A 1 88 ? 14.687 -2.869 -7.045 1.00 79.31 88 PHE A N 1
ATOM 685 C CA . PHE A 1 88 ? 14.428 -2.928 -8.482 1.00 79.31 88 PHE A CA 1
ATOM 686 C C . PHE A 1 88 ? 15.248 -4.013 -9.192 1.00 79.31 88 PHE A C 1
ATOM 688 O O . PHE A 1 88 ? 14.853 -4.457 -10.265 1.00 79.31 88 PHE A O 1
ATOM 695 N N . ALA A 1 89 ? 16.333 -4.504 -8.581 1.00 79.38 89 ALA A N 1
ATOM 696 C CA . ALA A 1 89 ? 17.126 -5.612 -9.122 1.00 79.38 89 ALA A CA 1
ATOM 697 C C . ALA A 1 89 ? 16.395 -6.967 -9.047 1.00 79.38 89 ALA A C 1
ATOM 699 O O . ALA A 1 89 ? 16.760 -7.906 -9.748 1.00 79.38 89 ALA A O 1
ATOM 700 N N . HIS A 1 90 ? 15.357 -7.072 -8.212 1.00 71.94 90 HIS A N 1
ATOM 701 C CA . HIS A 1 90 ? 14.519 -8.269 -8.091 1.00 71.94 90 HIS A CA 1
ATOM 702 C C . HIS A 1 90 ? 13.277 -8.235 -8.994 1.00 71.94 90 HIS A C 1
ATOM 704 O O . HIS A 1 90 ? 12.439 -9.135 -8.926 1.00 71.94 90 HIS A O 1
ATOM 710 N N . VAL A 1 91 ? 13.147 -7.210 -9.840 1.00 72.88 91 VAL A N 1
ATOM 711 C CA . VAL A 1 91 ? 12.077 -7.094 -10.832 1.00 72.88 91 VAL A CA 1
ATOM 712 C C . VAL A 1 91 ? 12.619 -7.551 -12.182 1.00 72.88 91 VAL A C 1
ATOM 714 O O . VAL A 1 91 ? 13.719 -7.173 -12.578 1.00 72.88 91 VAL A O 1
ATOM 717 N N . PHE A 1 92 ? 11.853 -8.376 -12.897 1.00 69.56 92 PHE A N 1
ATOM 718 C CA . PHE A 1 92 ? 12.210 -8.768 -14.258 1.00 69.56 92 PHE A CA 1
ATOM 719 C C . PHE A 1 92 ? 12.331 -7.518 -15.136 1.00 69.56 92 PHE A C 1
ATOM 721 O O . PHE A 1 92 ? 11.347 -6.803 -15.330 1.00 69.56 92 PHE A O 1
ATOM 728 N N . HIS A 1 93 ? 13.521 -7.279 -15.683 1.00 66.69 93 HIS A N 1
ATOM 729 C CA . HIS A 1 93 ? 13.727 -6.300 -16.738 1.00 66.69 93 HIS A CA 1
ATOM 730 C C . HIS A 1 93 ? 13.893 -7.048 -18.071 1.00 66.69 93 HIS A C 1
ATOM 732 O O . HIS A 1 93 ? 14.617 -8.049 -18.125 1.00 66.69 93 HIS A O 1
ATOM 738 N N . PRO A 1 94 ? 13.227 -6.620 -19.157 1.00 70.56 94 PRO A N 1
ATOM 739 C CA . PRO A 1 94 ? 13.497 -7.182 -20.471 1.00 70.56 94 PRO A CA 1
ATOM 740 C C . PRO A 1 94 ? 14.990 -7.043 -20.818 1.00 70.56 94 PRO A C 1
ATOM 742 O O . PRO A 1 94 ? 15.682 -6.144 -20.342 1.00 70.56 94 PRO A O 1
ATOM 745 N N . ALA A 1 95 ? 15.500 -7.970 -21.631 1.00 62.47 95 ALA A N 1
ATOM 746 C CA . ALA A 1 95 ? 16.917 -8.034 -22.005 1.00 62.47 95 ALA A CA 1
ATOM 747 C C . ALA A 1 95 ? 17.385 -6.850 -22.875 1.00 62.47 95 ALA A C 1
ATOM 749 O O . ALA A 1 95 ? 18.581 -6.689 -23.103 1.00 62.47 95 ALA A O 1
ATOM 750 N N . PHE A 1 96 ? 16.448 -6.038 -23.365 1.00 61.66 96 PHE A N 1
ATOM 751 C CA . PHE A 1 96 ? 16.718 -4.847 -24.156 1.00 61.66 96 PHE A CA 1
ATOM 752 C C . PHE A 1 96 ? 16.628 -3.618 -23.256 1.00 61.66 96 PHE A C 1
ATOM 754 O O . PHE A 1 96 ? 15.703 -3.515 -22.449 1.00 61.66 96 PHE A O 1
ATOM 761 N N . ASN A 1 97 ? 17.615 -2.725 -23.383 1.00 64.31 97 ASN A N 1
ATOM 762 C CA . ASN A 1 97 ? 17.696 -1.477 -22.633 1.00 64.31 97 ASN A CA 1
ATOM 763 C C . ASN A 1 97 ? 16.339 -0.772 -22.628 1.00 64.31 97 ASN A C 1
ATOM 765 O O . ASN A 1 97 ? 15.734 -0.578 -23.680 1.00 64.31 97 ASN A O 1
ATOM 769 N N . VAL A 1 98 ? 15.888 -0.377 -21.440 1.00 73.69 98 VAL A N 1
ATOM 770 C CA . VAL A 1 98 ? 14.822 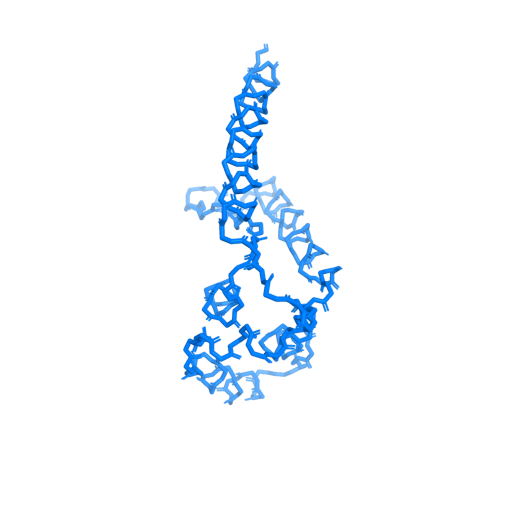0.614 -21.316 1.00 73.69 98 VAL A CA 1
ATOM 771 C C . VAL A 1 98 ? 15.298 1.859 -22.059 1.00 73.69 98 VAL A C 1
ATOM 773 O O . VAL A 1 98 ? 16.340 2.416 -21.706 1.00 73.69 98 VAL A O 1
ATOM 776 N N . ASP A 1 99 ? 14.577 2.247 -23.106 1.00 86.50 99 ASP A N 1
ATOM 777 C CA . ASP A 1 99 ? 14.830 3.505 -23.793 1.00 86.50 99 ASP A CA 1
ATOM 778 C C . ASP A 1 99 ? 14.447 4.654 -22.849 1.00 86.50 99 ASP A C 1
ATOM 780 O O . ASP A 1 99 ? 13.360 4.674 -22.262 1.00 86.50 99 ASP A O 1
ATOM 784 N N . VAL A 1 100 ? 15.400 5.555 -22.612 1.00 86.12 100 VAL A N 1
ATOM 785 C CA . VAL A 1 100 ? 15.248 6.630 -21.626 1.00 86.12 100 VAL A CA 1
ATOM 786 C C . VAL A 1 100 ? 14.251 7.674 -22.115 1.00 86.12 100 VAL A C 1
ATOM 788 O O . VAL A 1 100 ? 13.515 8.228 -21.294 1.00 86.12 100 VAL A O 1
ATOM 791 N N . ASP A 1 101 ? 14.197 7.920 -23.421 1.00 90.31 101 ASP A N 1
ATOM 792 C CA . ASP A 1 101 ? 13.298 8.902 -24.011 1.00 90.31 101 ASP A CA 1
ATOM 793 C C . ASP A 1 101 ? 11.858 8.369 -23.971 1.00 90.31 101 ASP A C 1
ATOM 795 O O . ASP A 1 101 ? 10.971 9.055 -23.454 1.00 90.31 101 ASP A O 1
ATOM 799 N N . ASP A 1 102 ? 11.644 7.103 -24.352 1.00 89.50 102 ASP A N 1
ATOM 800 C CA . ASP A 1 102 ? 10.334 6.441 -24.249 1.00 89.50 102 ASP A CA 1
ATOM 801 C C . ASP A 1 102 ? 9.837 6.397 -22.794 1.00 89.50 102 ASP A C 1
ATOM 803 O O . ASP A 1 102 ? 8.680 6.710 -22.495 1.00 89.50 102 ASP A O 1
ATOM 807 N N . ALA A 1 103 ? 10.710 6.023 -21.849 1.00 88.88 103 ALA A N 1
ATOM 808 C CA . ALA A 1 103 ? 10.363 5.988 -20.431 1.00 88.88 103 ALA A CA 1
ATOM 809 C C . ALA A 1 103 ? 9.972 7.378 -19.910 1.00 88.88 103 ALA A C 1
ATOM 811 O O . ALA A 1 103 ? 9.009 7.503 -19.147 1.00 88.88 103 ALA A O 1
ATOM 812 N N . THR A 1 104 ? 10.687 8.419 -20.339 1.00 92.56 104 THR A N 1
ATOM 813 C CA . THR A 1 104 ? 10.398 9.809 -19.970 1.00 92.56 104 THR A CA 1
ATOM 814 C C . THR A 1 104 ? 9.037 10.245 -20.513 1.00 92.56 104 THR A C 1
ATOM 816 O O . THR A 1 104 ? 8.223 10.782 -19.758 1.00 92.56 104 THR A O 1
ATOM 819 N N . GLU A 1 105 ? 8.726 9.935 -21.774 1.00 94.56 105 GLU A N 1
ATOM 820 C CA . GLU A 1 105 ? 7.424 10.253 -22.370 1.00 94.56 105 GLU A CA 1
ATOM 821 C C . GLU A 1 105 ? 6.267 9.557 -21.631 1.00 94.56 105 GLU A C 1
ATOM 823 O O . GLU A 1 105 ? 5.239 10.179 -21.327 1.00 94.56 105 GLU A O 1
ATOM 828 N N . VAL A 1 106 ? 6.437 8.277 -21.283 1.00 91.69 106 VAL A N 1
ATOM 829 C CA . VAL A 1 106 ? 5.440 7.512 -20.519 1.00 91.69 106 VAL A CA 1
ATOM 830 C C . VAL A 1 106 ? 5.231 8.114 -19.127 1.00 91.69 106 VAL A C 1
ATOM 832 O O . VAL A 1 106 ? 4.082 8.259 -18.693 1.00 91.69 106 VAL A O 1
ATOM 835 N N . ILE A 1 107 ? 6.308 8.508 -18.437 1.00 93.19 107 ILE A N 1
ATOM 836 C CA . ILE A 1 107 ? 6.237 9.176 -17.128 1.00 93.19 107 ILE A CA 1
ATOM 837 C C . ILE A 1 107 ? 5.464 10.496 -17.237 1.00 93.19 107 ILE A C 1
ATOM 839 O O . ILE A 1 107 ? 4.560 10.748 -16.434 1.00 93.19 107 ILE A O 1
ATOM 843 N N . ASP A 1 108 ? 5.749 11.313 -18.250 1.00 95.25 108 ASP A N 1
ATOM 844 C CA . ASP A 1 108 ? 5.071 12.592 -18.468 1.00 95.25 108 ASP A CA 1
ATOM 845 C C . ASP A 1 108 ? 3.587 12.416 -18.796 1.00 95.25 108 ASP A C 1
ATOM 847 O O . ASP A 1 108 ? 2.731 13.179 -18.329 1.00 95.25 108 ASP A O 1
ATOM 851 N N . CYS A 1 109 ? 3.252 11.404 -19.596 1.00 94.75 109 CYS A N 1
ATOM 852 C CA . CYS A 1 109 ? 1.870 11.064 -19.909 1.00 94.75 109 CYS A CA 1
ATOM 853 C C . CYS A 1 109 ? 1.107 10.620 -18.653 1.00 94.75 109 CYS A C 1
ATOM 855 O O . CYS A 1 109 ? 0.011 11.119 -18.374 1.00 94.75 109 CYS A O 1
ATOM 857 N N . PHE A 1 110 ? 1.718 9.755 -17.840 1.00 93.62 110 PHE A N 1
ATOM 858 C CA . PHE A 1 110 ? 1.156 9.317 -16.566 1.00 93.62 110 PHE A CA 1
ATOM 859 C C . PHE A 1 110 ? 0.966 10.487 -15.587 1.00 93.62 110 PHE A C 1
ATOM 861 O O . PHE A 1 110 ? -0.100 10.630 -14.983 1.00 93.62 110 PHE A O 1
ATOM 868 N N . SER A 1 111 ? 1.954 11.377 -15.470 1.00 94.38 111 SER A N 1
ATOM 869 C CA . SER A 1 111 ? 1.879 12.579 -14.632 1.00 94.38 111 SER A CA 1
ATOM 870 C C . SER A 1 111 ? 0.701 13.476 -15.035 1.00 94.38 111 SER A C 1
ATOM 872 O O . SER A 1 111 ? -0.154 13.811 -14.210 1.00 94.38 111 SER A O 1
ATOM 874 N N . ARG A 1 112 ? 0.560 13.774 -16.334 1.00 94.38 112 ARG A N 1
ATOM 875 C CA . ARG A 1 112 ? -0.586 14.536 -16.859 1.00 94.38 112 ARG A CA 1
ATOM 876 C C . ARG A 1 112 ? -1.919 13.851 -16.564 1.00 94.38 112 ARG A C 1
ATOM 878 O O . ARG A 1 112 ? -2.872 14.519 -16.157 1.00 94.38 112 ARG A O 1
ATOM 885 N N . HIS A 1 113 ? -1.987 12.531 -16.735 1.00 93.94 113 HIS A N 1
ATOM 886 C CA . HIS A 1 113 ? -3.195 11.758 -16.466 1.00 93.94 113 HIS A CA 1
ATOM 887 C C . HIS A 1 113 ? -3.599 11.812 -14.986 1.00 93.94 113 HIS A C 1
ATOM 889 O O . HIS A 1 113 ? -4.745 12.135 -14.675 1.00 93.94 113 HIS A O 1
ATOM 895 N N . THR A 1 114 ? -2.668 11.563 -14.061 1.00 92.56 114 THR A N 1
ATOM 896 C CA . THR A 1 114 ? -2.958 11.588 -12.616 1.00 92.56 114 THR A CA 1
ATOM 897 C C . THR A 1 114 ? -3.419 12.965 -12.135 1.00 92.56 114 THR A C 1
ATOM 899 O O . THR A 1 114 ? -4.362 13.049 -11.346 1.00 92.56 114 THR A O 1
ATOM 902 N N . LEU A 1 115 ? -2.846 14.051 -12.668 1.00 91.25 115 LEU A N 1
ATOM 903 C CA . LEU A 1 115 ? -3.303 15.417 -12.393 1.00 91.25 115 LEU A CA 1
ATOM 904 C C . LEU A 1 115 ? -4.728 15.670 -12.903 1.00 91.25 115 LEU A C 1
ATOM 906 O O . LEU A 1 115 ? -5.534 16.286 -12.202 1.00 91.25 115 LEU A O 1
ATOM 910 N N . ALA A 1 116 ? -5.058 15.201 -14.108 1.00 91.19 116 ALA A N 1
ATOM 911 C CA . ALA A 1 116 ? -6.399 15.341 -14.672 1.00 91.19 116 ALA A CA 1
ATOM 912 C C . ALA A 1 116 ? -7.443 14.557 -13.858 1.00 91.19 116 ALA A C 1
ATOM 914 O O . ALA A 1 116 ? -8.490 15.106 -13.508 1.00 91.19 116 ALA A O 1
ATOM 915 N N . VAL A 1 117 ? -7.130 13.310 -13.487 1.00 91.25 117 VAL A N 1
ATOM 916 C CA . VAL A 1 117 ? -7.986 12.479 -12.625 1.00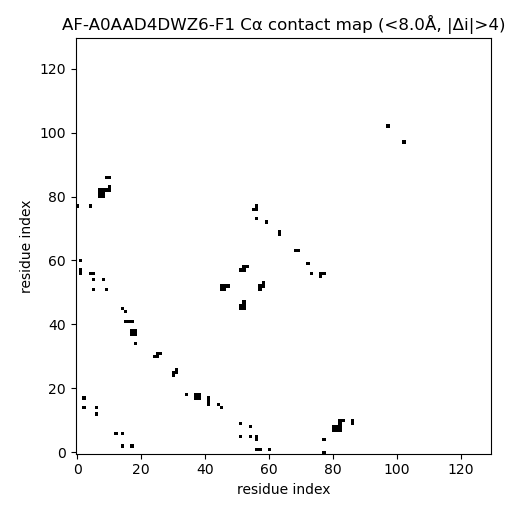 91.25 117 VAL A CA 1
ATOM 917 C C . VAL A 1 117 ? -8.183 13.138 -11.260 1.00 91.25 117 VAL A C 1
ATOM 919 O O . VAL A 1 117 ? -9.315 13.225 -10.790 1.00 91.25 117 VAL A O 1
ATOM 922 N N . GLY A 1 118 ? -7.117 13.665 -10.648 1.00 86.69 118 GLY A N 1
ATOM 923 C CA . GLY A 1 118 ? -7.190 14.358 -9.359 1.00 86.69 118 GLY A CA 1
ATOM 924 C C . GLY A 1 118 ? -8.117 15.579 -9.377 1.00 86.69 118 GLY A C 1
ATOM 925 O O . GLY A 1 118 ? -8.923 15.758 -8.466 1.00 86.69 118 GLY A O 1
ATOM 926 N N . LYS A 1 119 ? -8.074 16.390 -10.441 1.00 87.06 119 LYS A N 1
ATOM 927 C CA . LYS A 1 119 ? -9.010 17.516 -10.620 1.00 87.06 119 LYS A CA 1
ATOM 928 C C . LYS A 1 119 ? -10.460 17.039 -10.760 1.00 87.06 119 LYS A C 1
ATOM 930 O O . LYS A 1 119 ? -11.368 17.638 -10.185 1.00 87.06 119 LYS A O 1
ATOM 935 N N . GLY A 1 120 ? -10.680 15.947 -11.495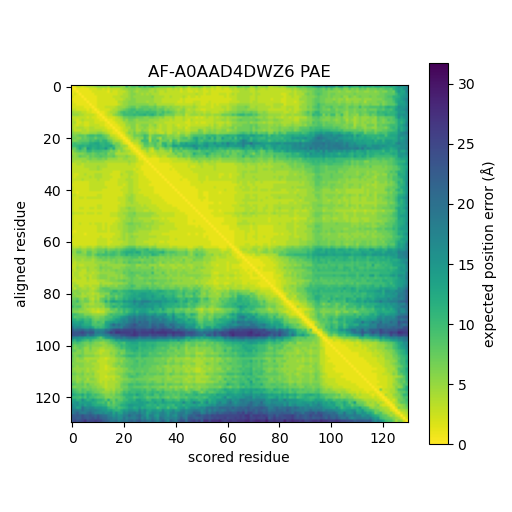 1.00 84.12 120 GLY A N 1
ATOM 936 C CA . GLY A 1 120 ? -12.005 15.352 -11.677 1.00 84.12 120 GLY A CA 1
ATOM 937 C C . GLY A 1 120 ? -12.608 14.817 -10.375 1.00 84.12 120 GLY A C 1
ATOM 938 O O . GLY A 1 120 ? -13.772 15.086 -10.078 1.00 84.12 120 GLY A O 1
ATOM 939 N N . THR A 1 121 ? -11.821 14.109 -9.560 1.00 83.62 121 THR A N 1
ATOM 940 C CA . THR A 1 121 ? -12.292 13.562 -8.276 1.00 83.62 121 THR A CA 1
ATOM 941 C C . THR A 1 121 ? -12.567 14.650 -7.242 1.00 83.62 121 THR A C 1
ATOM 943 O O . THR A 1 121 ? -13.553 14.547 -6.513 1.00 83.62 121 THR A O 1
ATOM 946 N N . GLN A 1 122 ? -11.765 15.721 -7.213 1.00 74.81 122 GLN A N 1
ATOM 947 C CA . GLN A 1 122 ? -12.030 16.893 -6.372 1.00 74.81 122 GLN A CA 1
ATOM 948 C C . GLN A 1 122 ? -13.365 17.549 -6.732 1.00 74.81 122 GLN A C 1
ATOM 950 O O . GLN A 1 122 ? -14.179 17.792 -5.841 1.00 74.81 122 GLN A O 1
ATOM 955 N N . SER A 1 123 ? -13.630 17.750 -8.028 1.00 68.25 123 SER A N 1
ATOM 956 C CA . SER A 1 123 ? -14.9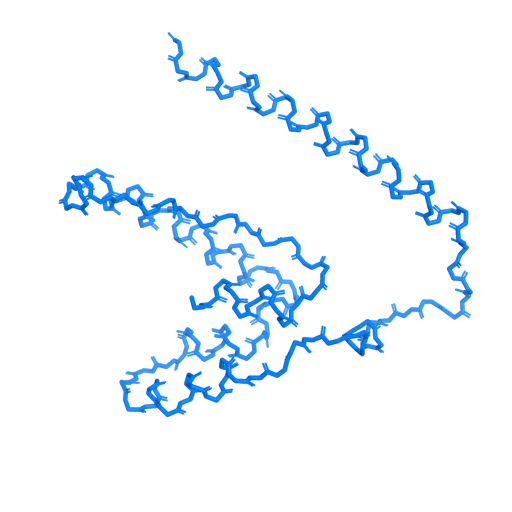18 18.264 -8.504 1.00 68.25 123 SER A CA 1
ATOM 957 C C . SER A 1 123 ? -16.077 17.382 -8.024 1.00 68.25 123 SER A C 1
ATOM 959 O O . SER A 1 123 ? -16.986 17.871 -7.362 1.00 68.25 123 SER A O 1
ATOM 961 N N . LEU A 1 124 ? -16.006 16.062 -8.230 1.00 70.50 124 LEU A N 1
ATOM 962 C CA . LEU A 1 124 ? -17.046 15.119 -7.787 1.00 70.50 124 LEU A CA 1
ATOM 963 C C . LEU A 1 124 ? -17.275 15.135 -6.266 1.00 70.50 124 LEU A C 1
ATOM 965 O O . LEU A 1 124 ? -18.415 15.063 -5.812 1.00 70.50 124 LEU A O 1
ATOM 969 N N . SER A 1 125 ? -16.209 15.257 -5.470 1.00 68.88 125 SER A N 1
ATOM 970 C CA . SER A 1 125 ? -16.330 15.351 -4.010 1.00 68.88 125 SER A CA 1
ATOM 971 C C . SER A 1 125 ? -16.988 16.654 -3.543 1.00 68.88 125 SER A C 1
ATOM 973 O O . SER A 1 125 ? -17.679 16.647 -2.525 1.00 68.88 125 SER A O 1
ATOM 975 N N . PHE A 1 126 ? -16.830 17.741 -4.306 1.00 52.84 126 PHE A N 1
ATOM 976 C CA . PHE A 1 126 ? -17.461 19.035 -4.046 1.00 52.84 126 PHE A CA 1
ATOM 977 C C . PHE A 1 126 ? -18.978 18.985 -4.301 1.00 52.84 126 PHE A C 1
ATOM 979 O O . PHE A 1 126 ? -19.755 19.454 -3.472 1.00 52.84 126 PHE A O 1
ATOM 986 N N . TRP A 1 127 ? -19.410 18.317 -5.378 1.00 57.16 127 TRP A N 1
ATOM 987 C CA . TRP A 1 127 ? -20.835 18.100 -5.681 1.00 57.16 127 TRP A CA 1
ATOM 988 C C . TRP A 1 127 ? -21.535 17.140 -4.710 1.00 57.16 127 TRP A C 1
ATOM 990 O O . TRP A 1 127 ? -22.746 17.207 -4.566 1.00 57.16 127 TRP A O 1
ATOM 1000 N N . SER A 1 128 ? -20.797 16.259 -4.027 1.00 49.72 128 SER A N 1
ATOM 1001 C CA . SER A 1 128 ? -21.368 15.335 -3.034 1.00 49.72 128 SER A CA 1
ATOM 1002 C C . SER A 1 128 ? -21.659 15.984 -1.670 1.00 49.72 128 SER A C 1
ATOM 1004 O O . SER A 1 128 ? -22.263 15.329 -0.823 1.00 49.72 128 SER A O 1
ATOM 1006 N N . HIS A 1 129 ? -21.197 17.217 -1.434 1.00 50.00 129 HIS A N 1
ATOM 1007 C CA . HIS A 1 129 ? -21.401 17.970 -0.186 1.00 50.00 129 HIS A CA 1
ATOM 1008 C C . HIS A 1 129 ? -22.288 19.220 -0.370 1.00 50.00 129 HIS A C 1
ATOM 1010 O O . HIS A 1 129 ? -22.416 20.002 0.571 1.00 50.00 129 HIS A O 1
ATOM 1016 N N . SER A 1 130 ? -22.865 19.419 -1.563 1.00 42.78 130 SER A N 1
ATOM 1017 C CA . SER A 1 130 ? -23.860 20.463 -1.876 1.00 42.78 130 SER A CA 1
ATOM 1018 C C . SER A 1 130 ? -25.247 19.844 -1.999 1.00 42.78 130 SER A C 1
ATOM 1020 O O . SER A 1 130 ? -26.219 20.514 -1.593 1.00 42.78 130 SER A O 1
#

Radius of gyration: 19.15 Å; Cα contacts (8 Å, |Δi|>4): 57; chains: 1; bounding box: 42×35×47 Å

Sequence (130 aa):
MLHTSLTRCLPGIALPPLPEKQYAGRFSADFVEARRGKLERYIGCIVRHPVARYAEVVTSFLGCDNDADWKRLMPQLLSMPDAGPSFFAHVFHPAFNVDVDDATEVIDCFSRHTLAVGKGTQSLSFWSHS

Nearest PDB structures (foldseek):
  3iq2-assembly2_B  TM=9.166E-01  e=8.254E-03  Homo sapiens
  6koj-assembly2_B  TM=8.047E-01  e=5.676E-02  Homo sapiens
  6koi-assembly11_U  TM=8.074E-01  e=1.125E-01  Homo sapiens
  5gw1-assembly2_D  TM=5.273E-01  e=2.864E-02  Homo sapiens
  5gw0-assembly3_E  TM=5.560E-01  e=4.710E-02  Homo sapiens

Secondary structure (DSSP, 8-state):
-HHHHHHHHSTT--PPPPPP---TTTT-HHHHHHHHHHHHHHHHHHHHSTTGGG-HHHHHHHH--SHHHHHHHHHHHHTSPP--THHHHTS---SS---HHHHHHHHHHHHHHHHHHHHHHHHHHHHTT-

InterPro domains:
  IPR001683 Phox homology [PF00787] (2-63)
  IPR001683 Phox homology [PS50195] (1-68)
  IPR036871 PX domain superfamily [G3DSA:3.30.1520.10] (1-71)
  IPR036871 PX domain superfamily [SSF64268] (2-66)

pLDDT: mean 84.83, std 10.26, range [42.78, 95.25]

Organism: NCBI:txid1912939

Foldseek 3Di:
DLVVLLCQAPPPDDQDDQDDDDDPPCPPPVNVVVNVVRVVVRLVVQCPDPPSVPQPSNCCVVPVPDPVVCVVVVVVSSPDGGNPPVNCVPDDDPPDDDDPVVVVVVVVVVVVVVVVVVVVVVVVVVVVVD

Solvent-accessible surface area (backbone atoms only — not comparable to full-atom values): 7990 Å² total; per-residue (Å²): 104,70,68,63,49,49,59,38,57,38,70,94,62,88,73,79,82,77,83,80,90,62,80,78,67,60,80,37,68,68,54,47,51,54,49,48,54,50,50,52,51,48,52,53,54,40,64,68,34,88,65,60,42,71,36,64,69,49,47,50,68,76,64,56,90,46,72,69,59,43,67,61,48,47,62,56,62,68,65,51,72,62,43,52,79,67,58,62,73,76,48,94,69,73,97,60,80,81,54,66,66,63,52,49,52,52,50,52,52,50,52,55,47,53,54,53,51,51,54,53,52,52,51,54,56,54,65,74,78,111

Mean predicted aligned error: 7.67 Å